Protein AF-A0A397DG41-F1 (afdb_monomer)

Foldseek 3Di:
DAWDDWDFQWTAHPVRDIDGHPCLVVLQQPRTPPDPVLVVVQVVCVVVDPDDDPDPD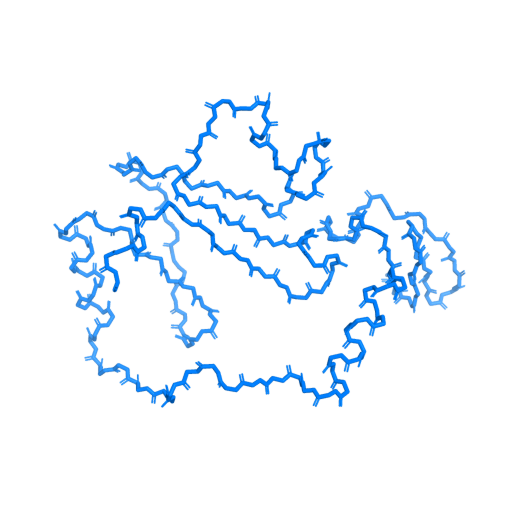DDDDDPCPVVVVVVVCVVVVHDDDDDPPDDDDDDDDDPDDPDPAAEDEQARQACCNCPDNGPCVPPPVDDGQKYKYARNVRSPDGDIDIDGPCVVVVVD

pLDDT: mean 75.67, std 19.94, range [25.12, 98.12]

Mean predicted aligned error: 11.11 Å

Sequence (156 aa):
MVLTKGSGSFVWNMEGQKLLDFTSGIAVTSLGHCHPRIVEAVQKQAAELVHGQGEGGYVAPPPGFLQGLSSLCYEHDILLIADEVRCTRVIRGYILSRMLCNILLQVQCGFGRTGSMFAIDGQYDVVPDILVMAKGIANGYPLSAIASRNELTDLQ

InterPro domains:
  IPR005814 Aminotransferase class-III [PF00202] (2-52)
  IPR005814 Aminotransferase class-III [PF00202] (53-87)
  IPR005814 Aminotransferase class-III [PF00202] (107-153)
  IPR015421 Pyridoxal phosphate-dependent transferase, major domain [G3DSA:3.40.640.10] (35-52)
  IPR015421 Pyridoxal phosphate-dependent transferase, major domain [G3DSA:3.40.640.10] (53-156)
  IPR015422 Pyridoxal phosphate-dependent transferase, small domain [G3DSA:3.90.1150.10] (2-34)
  IPR015424 Pyridoxal phosphate-dependent transferase [SSF53383] (2-154)
  IPR050103 Class-III Pyridoxal-phosphate-dependent Aminotransferase [PTHR11986] (1-51)

Structure (mmCIF, N/CA/C/O backbone):
data_AF-A0A397DG41-F1
#
_entry.id   AF-A0A397DG41-F1
#
loop_
_atom_site.group_PDB
_atom_site.id
_atom_site.type_symbol
_atom_site.label_atom_id
_atom_site.label_alt_id
_atom_site.label_comp_id
_atom_site.label_asym_id
_atom_site.label_entity_id
_atom_site.label_seq_id
_atom_site.pdbx_PDB_ins_code
_atom_site.Cartn_x
_atom_site.Cartn_y
_atom_site.Cartn_z
_atom_site.occupancy
_atom_site.B_iso_or_equiv
_atom_site.auth_seq_id
_atom_site.auth_comp_id
_atom_site.auth_asym_id
_atom_site.auth_atom_id
_atom_site.pdbx_PDB_model_num
ATOM 1 N N . MET A 1 1 ? -12.946 -12.936 13.955 1.00 83.25 1 MET A N 1
ATOM 2 C CA . MET A 1 1 ? -12.682 -11.582 14.484 1.00 83.25 1 MET A CA 1
ATOM 3 C C . MET A 1 1 ? -13.005 -10.585 13.386 1.00 83.25 1 MET A C 1
ATOM 5 O O . MET A 1 1 ? -12.402 -10.684 12.326 1.00 83.25 1 MET A O 1
ATOM 9 N N . VAL A 1 2 ? -13.975 -9.695 13.602 1.00 95.62 2 VAL A N 1
ATOM 10 C CA . VAL A 1 2 ? -14.378 -8.668 12.624 1.00 95.62 2 VAL A CA 1
ATOM 11 C C . VAL A 1 2 ? -13.986 -7.306 13.182 1.00 95.62 2 VAL A C 1
ATOM 13 O O . VAL A 1 2 ? -14.393 -6.982 14.293 1.00 95.62 2 VAL A O 1
ATOM 16 N N . LEU A 1 3 ? -13.180 -6.543 12.443 1.00 96.00 3 LEU A N 1
ATOM 17 C CA . LEU A 1 3 ? -12.717 -5.208 12.835 1.00 96.00 3 LEU A CA 1
ATOM 18 C C . LEU A 1 3 ? -13.633 -4.127 12.245 1.00 96.00 3 LEU A C 1
ATOM 20 O O . LEU A 1 3 ? -14.017 -4.219 11.083 1.00 96.00 3 LEU A O 1
ATOM 24 N N . THR A 1 4 ? -13.961 -3.104 13.033 1.00 97.38 4 THR A N 1
ATOM 25 C CA . THR A 1 4 ? -14.906 -2.027 12.671 1.00 97.38 4 THR A CA 1
ATOM 26 C C . THR A 1 4 ? -14.286 -0.640 12.657 1.00 97.38 4 THR A C 1
ATOM 28 O O . THR A 1 4 ? -14.820 0.273 12.030 1.00 97.38 4 THR A O 1
ATOM 31 N N . LYS A 1 5 ? -13.166 -0.454 13.357 1.00 97.25 5 LYS A N 1
ATOM 32 C CA . LYS A 1 5 ? -12.476 0.832 13.461 1.00 97.25 5 LYS A CA 1
ATOM 33 C C . LYS A 1 5 ? -10.977 0.612 13.598 1.00 97.25 5 LYS A C 1
ATOM 35 O O . LYS A 1 5 ? -10.549 -0.346 14.235 1.00 97.25 5 LYS A O 1
ATOM 40 N N . GLY A 1 6 ? -10.195 1.542 13.062 1.00 96.62 6 GLY A N 1
ATOM 41 C CA . GLY A 1 6 ? -8.755 1.646 13.280 1.00 96.62 6 GLY A CA 1
ATOM 42 C C . GLY A 1 6 ? -8.350 3.096 13.538 1.00 96.62 6 GLY A C 1
ATOM 43 O O . GLY A 1 6 ? -8.968 4.017 13.006 1.00 96.62 6 GLY A O 1
ATOM 44 N N . SER A 1 7 ? -7.354 3.307 14.397 1.00 96.94 7 SER A N 1
ATOM 45 C CA . SER A 1 7 ? -6.756 4.621 14.664 1.00 96.94 7 SER A CA 1
ATOM 46 C C . SER A 1 7 ? -5.370 4.453 15.282 1.00 96.94 7 SER A C 1
ATOM 48 O O . SER A 1 7 ? -5.236 3.847 16.350 1.00 96.94 7 SER A O 1
ATOM 50 N N . GLY A 1 8 ? -4.344 5.030 14.652 1.00 96.12 8 GLY A N 1
ATOM 51 C CA . GLY A 1 8 ? -2.958 4.860 15.100 1.00 96.12 8 GLY A CA 1
ATOM 52 C C . GLY A 1 8 ? -2.575 3.378 15.099 1.00 96.12 8 GLY A C 1
ATOM 53 O O . GLY A 1 8 ? -2.866 2.670 14.140 1.00 96.12 8 GLY A O 1
ATOM 54 N N . SER A 1 9 ? -1.985 2.880 16.183 1.00 97.19 9 SER A N 1
ATOM 55 C CA . SER A 1 9 ? -1.617 1.459 16.308 1.00 97.19 9 SER A CA 1
ATOM 56 C C . SER A 1 9 ? -2.754 0.557 16.804 1.00 97.19 9 SER A C 1
ATOM 58 O O . SER A 1 9 ? -2.505 -0.591 17.152 1.00 97.19 9 SER A O 1
ATOM 60 N N . PHE A 1 10 ? -3.991 1.051 16.899 1.00 98.00 10 PHE A N 1
ATOM 61 C CA . PHE A 1 10 ? -5.103 0.307 17.495 1.00 98.00 10 PHE A CA 1
ATOM 62 C C . PHE A 1 10 ? -6.220 0.019 16.500 1.00 98.00 10 PHE A C 1
ATOM 64 O O . PHE A 1 10 ? -6.507 0.826 15.613 1.00 98.00 10 PHE A O 1
ATOM 71 N N . VAL A 1 11 ? -6.902 -1.100 16.731 1.00 97.88 11 VAL A N 1
ATOM 72 C CA . VAL A 1 11 ? -8.132 -1.504 16.046 1.00 97.88 11 VAL A CA 1
ATOM 73 C C . VAL A 1 11 ? -9.213 -1.869 17.062 1.00 97.88 11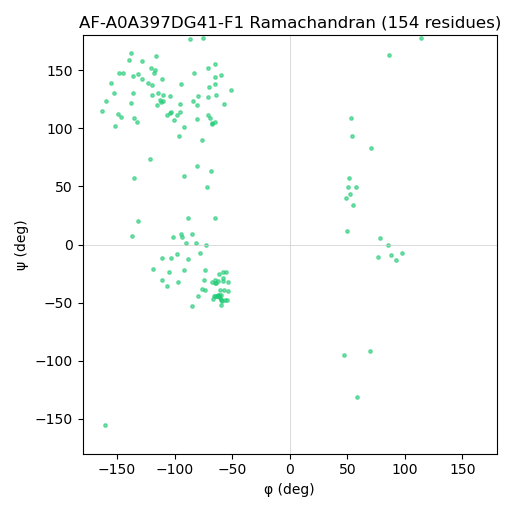 VAL A C 1
ATOM 75 O O . VAL A 1 11 ? -8.912 -2.183 18.213 1.00 97.88 11 VAL A O 1
ATOM 78 N N . TRP A 1 12 ? -10.475 -1.809 16.650 1.00 98.12 12 TRP A N 1
ATOM 79 C CA . TRP A 1 12 ? -11.623 -2.223 17.453 1.00 98.12 12 TRP A CA 1
ATOM 80 C C . TRP A 1 12 ? -12.408 -3.290 16.705 1.00 98.12 12 TRP A C 1
ATOM 82 O O . TRP A 1 12 ? -12.592 -3.170 15.492 1.00 98.12 12 TRP A O 1
ATOM 92 N N . ASN A 1 13 ? -12.864 -4.320 17.414 1.00 97.62 13 ASN A N 1
ATOM 93 C CA . ASN A 1 13 ? -13.760 -5.324 16.845 1.00 97.62 13 ASN A CA 1
ATOM 94 C C . ASN A 1 13 ? -15.243 -4.914 16.937 1.00 97.62 13 ASN A C 1
ATOM 96 O O . ASN A 1 13 ? -15.578 -3.853 17.470 1.00 97.62 13 ASN A O 1
ATOM 100 N N . MET A 1 14 ? -16.136 -5.739 16.385 1.00 97.69 14 MET A N 1
ATOM 101 C CA . MET A 1 14 ? -17.595 -5.537 16.441 1.00 97.69 14 MET A CA 1
ATOM 102 C C . MET A 1 14 ? -18.129 -5.464 17.877 1.00 97.69 14 MET A C 1
ATOM 104 O O . MET A 1 14 ? -19.111 -4.773 18.130 1.00 97.69 14 MET A O 1
ATOM 108 N N . GLU A 1 15 ? -17.463 -6.128 18.819 1.00 97.62 15 GLU A N 1
ATOM 109 C CA . GLU A 1 15 ? -17.796 -6.133 20.244 1.00 97.62 15 GLU A CA 1
ATOM 110 C C . GLU A 1 15 ? -17.259 -4.892 20.989 1.00 97.62 15 GLU A C 1
ATOM 112 O O . GLU A 1 15 ? -17.422 -4.770 22.203 1.00 97.62 15 GLU A O 1
ATOM 117 N N . GLY A 1 16 ? -16.603 -3.963 20.284 1.00 96.56 16 GLY A N 1
ATOM 118 C CA . GLY A 1 16 ? -16.046 -2.731 20.848 1.00 96.56 16 GLY A CA 1
ATOM 119 C C . GLY A 1 16 ? -14.719 -2.910 21.594 1.00 96.56 16 GLY A C 1
ATOM 120 O O . GLY A 1 16 ? -14.207 -1.949 22.173 1.00 96.56 16 GLY A O 1
ATOM 121 N N . GLN A 1 17 ? -14.123 -4.104 21.573 1.00 97.75 17 GLN A N 1
ATOM 122 C CA . GLN A 1 17 ? -12.842 -4.375 22.221 1.00 97.75 17 GLN A CA 1
ATOM 123 C C . GLN A 1 17 ? -11.708 -3.691 21.457 1.00 97.75 17 GLN A C 1
ATOM 125 O O . GLN A 1 17 ? -11.546 -3.893 20.254 1.00 97.75 17 GLN A O 1
ATOM 130 N N . LYS A 1 18 ? -10.903 -2.902 22.176 1.00 98.00 18 LYS A N 1
ATOM 131 C CA . LYS A 1 18 ? -9.711 -2.230 21.648 1.00 98.00 18 LYS A CA 1
ATOM 132 C C . LYS A 1 18 ? -8.517 -3.184 21.672 1.00 98.00 18 LYS A C 1
ATOM 134 O O . LYS A 1 18 ? -8.133 -3.664 22.735 1.00 98.00 18 LYS A O 1
ATOM 139 N N . LEU A 1 19 ? -7.899 -3.398 20.518 1.00 97.75 19 LEU A N 1
ATOM 140 C CA . LEU A 1 19 ? -6.760 -4.292 20.320 1.00 97.75 19 LEU A CA 1
ATOM 141 C C . LEU A 1 19 ? -5.563 -3.494 19.793 1.00 97.75 19 LEU A C 1
ATOM 143 O O . LEU A 1 19 ? -5.719 -2.627 18.932 1.00 97.75 19 LEU A O 1
ATOM 147 N N . LEU A 1 20 ? -4.370 -3.777 20.319 1.00 97.62 20 LEU A N 1
ATOM 148 C CA . LEU A 1 20 ? -3.116 -3.256 19.777 1.00 97.62 20 LEU A CA 1
ATOM 149 C C . LEU A 1 20 ? -2.718 -4.089 18.554 1.00 97.62 20 LEU A C 1
ATOM 151 O O . LEU A 1 20 ? -2.646 -5.314 18.631 1.00 97.62 20 LEU A O 1
ATOM 155 N N . ASP A 1 21 ? -2.458 -3.422 17.437 1.00 96.69 21 ASP A N 1
ATOM 156 C CA . ASP A 1 21 ? -2.072 -4.064 16.190 1.00 96.69 21 ASP A CA 1
ATOM 157 C C . ASP A 1 21 ? -0.545 -4.180 16.077 1.00 96.69 21 ASP A C 1
ATOM 159 O O . ASP A 1 21 ? 0.151 -3.236 15.701 1.00 96.69 21 ASP A O 1
ATOM 163 N N . PHE A 1 22 ? -0.028 -5.375 16.362 1.00 93.44 22 PHE A N 1
ATOM 164 C CA . PHE A 1 22 ? 1.391 -5.712 16.210 1.00 93.44 22 PHE A CA 1
ATOM 165 C C . PHE A 1 22 ? 1.811 -6.001 14.761 1.00 93.44 22 PHE A C 1
ATOM 167 O O . PHE A 1 22 ? 2.997 -6.172 14.485 1.00 93.44 22 PHE A O 1
ATOM 174 N N . THR A 1 23 ? 0.859 -6.063 13.831 1.00 89.69 23 THR A N 1
ATOM 175 C CA . THR A 1 23 ? 1.090 -6.431 12.426 1.00 89.69 23 THR A CA 1
ATOM 176 C C . THR A 1 23 ? 1.087 -5.235 11.477 1.00 89.69 23 THR A C 1
ATOM 178 O O . THR A 1 23 ? 1.500 -5.371 10.324 1.00 89.69 23 THR A O 1
ATOM 181 N N . SER A 1 24 ? 0.646 -4.057 11.942 1.00 89.12 24 SER A N 1
ATOM 182 C CA . SER A 1 24 ? 0.379 -2.894 11.078 1.00 89.12 24 SER A CA 1
ATOM 183 C C . SER A 1 24 ? -0.518 -3.290 9.886 1.00 89.12 24 SER A C 1
ATOM 185 O O . SER A 1 24 ? -0.181 -3.063 8.717 1.00 89.12 24 SER A O 1
ATOM 187 N N . GLY A 1 25 ? -1.622 -3.982 10.181 1.00 85.88 25 GLY A N 1
ATOM 188 C CA . GLY A 1 25 ? -2.482 -4.682 9.230 1.00 85.88 25 GLY A CA 1
ATOM 189 C C . GLY A 1 25 ? -1.788 -5.913 8.645 1.00 85.88 25 GLY A C 1
ATOM 190 O O . GLY A 1 25 ? -1.854 -7.007 9.185 1.00 85.88 25 GLY A O 1
ATOM 191 N N . ILE A 1 26 ? -1.113 -5.734 7.513 1.00 88.50 26 ILE A N 1
ATOM 192 C CA . ILE A 1 26 ? -0.228 -6.737 6.899 1.00 88.50 26 ILE A CA 1
ATOM 193 C C . ILE A 1 26 ? 1.051 -6.006 6.474 1.00 88.50 26 ILE A C 1
ATOM 195 O O . ILE A 1 26 ? 1.392 -5.940 5.293 1.00 88.50 26 ILE A O 1
ATOM 199 N N . ALA A 1 27 ? 1.709 -5.364 7.445 1.00 85.94 27 ALA A N 1
ATOM 200 C CA . ALA A 1 27 ? 2.839 -4.454 7.242 1.00 85.94 27 ALA A CA 1
ATOM 201 C C . ALA A 1 27 ? 2.542 -3.292 6.270 1.00 85.94 27 ALA A C 1
ATOM 203 O O . ALA A 1 27 ? 3.418 -2.855 5.526 1.00 85.94 27 ALA A O 1
ATOM 204 N N . VAL A 1 28 ? 1.300 -2.802 6.264 1.00 90.19 28 VAL A N 1
ATOM 205 C CA . VAL A 1 28 ? 0.844 -1.738 5.357 1.00 90.19 28 VAL A CA 1
ATOM 206 C C . VAL A 1 28 ? 0.648 -0.397 6.059 1.00 90.19 28 VAL A C 1
ATOM 208 O O . VAL A 1 28 ? 0.945 0.630 5.464 1.00 90.19 28 VAL A O 1
ATOM 211 N N . THR A 1 29 ? 0.192 -0.370 7.314 1.00 92.62 29 THR A N 1
ATOM 212 C CA . THR A 1 29 ? -0.161 0.873 8.022 1.00 92.62 29 THR A CA 1
ATOM 213 C C . THR A 1 29 ? 1.018 1.437 8.822 1.00 92.62 29 THR A C 1
ATOM 215 O O . THR A 1 29 ? 0.950 1.592 10.040 1.00 92.62 29 THR A O 1
ATOM 218 N N . SER A 1 30 ? 2.134 1.737 8.149 1.00 90.94 30 SER A N 1
ATOM 219 C CA . SER A 1 30 ? 3.358 2.268 8.781 1.00 90.94 30 SER A CA 1
ATOM 220 C C . SER A 1 30 ? 3.156 3.582 9.550 1.00 90.94 30 SER A C 1
ATOM 222 O O . SER A 1 30 ? 3.819 3.807 10.557 1.00 90.94 30 SER A O 1
ATOM 224 N N . LEU A 1 31 ? 2.222 4.427 9.116 1.00 94.69 31 LEU A N 1
ATOM 225 C CA . LEU A 1 31 ? 1.832 5.684 9.769 1.00 94.69 31 LEU A CA 1
ATOM 226 C C . LEU A 1 31 ? 0.618 5.513 10.701 1.00 94.69 31 LEU A C 1
ATOM 228 O O . LEU A 1 31 ? 0.056 6.493 11.188 1.00 94.69 31 LEU A O 1
ATOM 232 N N . GLY A 1 32 ? 0.200 4.270 10.946 1.00 95.50 32 GLY A N 1
ATOM 233 C CA . GLY A 1 32 ? -0.996 3.929 11.702 1.00 95.50 32 GLY A CA 1
ATOM 234 C C . GLY A 1 32 ? -2.267 3.891 10.853 1.00 95.50 32 GLY A C 1
ATOM 235 O O . GLY A 1 32 ? -2.339 4.394 9.726 1.00 95.50 32 GLY A O 1
ATOM 236 N N . HIS A 1 33 ? -3.289 3.254 11.418 1.00 97.31 33 HIS A N 1
ATOM 237 C CA . HIS A 1 33 ? -4.624 3.152 10.839 1.00 97.31 33 HIS A CA 1
ATOM 238 C C . HIS A 1 33 ? -5.287 4.526 10.743 1.00 97.31 33 HIS A C 1
ATOM 240 O O . HIS A 1 33 ? -5.219 5.316 11.687 1.00 97.31 33 HIS A O 1
ATOM 246 N N . CYS A 1 34 ? -5.962 4.773 9.616 1.00 96.00 34 CYS A N 1
ATOM 247 C CA . CYS A 1 34 ? -6.768 5.972 9.364 1.00 96.00 34 CYS A CA 1
ATOM 248 C C . CYS A 1 34 ? -6.017 7.296 9.606 1.00 96.00 34 CYS A C 1
ATOM 250 O O . CYS A 1 34 ? -6.560 8.220 10.210 1.00 96.00 34 CYS A O 1
ATOM 252 N N . HIS A 1 35 ? -4.764 7.395 9.147 1.00 96.81 35 HIS A N 1
ATOM 253 C CA . HIS A 1 35 ? -3.963 8.610 9.313 1.00 96.81 35 HIS A CA 1
ATOM 254 C C . HIS A 1 35 ? -4.679 9.841 8.701 1.00 96.81 35 HIS A C 1
ATOM 256 O O . HIS A 1 35 ? -4.899 9.850 7.484 1.00 96.81 35 HIS A O 1
ATOM 262 N N . PRO A 1 36 ? -4.976 10.907 9.479 1.00 96.19 36 PRO A N 1
ATOM 263 C CA . PRO A 1 36 ? -5.883 11.985 9.062 1.00 96.19 36 PRO A CA 1
ATOM 264 C C . PRO A 1 36 ? -5.519 12.640 7.729 1.00 96.19 36 PRO A C 1
ATOM 266 O O . PRO A 1 36 ? -6.357 12.721 6.840 1.00 96.19 36 PRO A O 1
ATOM 269 N N . ARG A 1 37 ? -4.241 13.003 7.540 1.00 96.94 37 ARG A N 1
ATOM 270 C CA . ARG A 1 37 ? -3.779 13.644 6.293 1.00 96.94 37 ARG A CA 1
ATOM 271 C C . ARG A 1 37 ? -3.941 12.768 5.049 1.00 96.94 37 ARG A C 1
ATOM 273 O O . ARG A 1 37 ? -4.129 13.290 3.961 1.00 96.94 37 ARG A O 1
ATOM 280 N N . ILE A 1 38 ? -3.833 11.445 5.196 1.00 95.12 38 ILE A N 1
ATOM 281 C CA . ILE A 1 38 ? -3.938 10.522 4.057 1.00 95.12 38 ILE A CA 1
ATOM 282 C C . ILE A 1 38 ? -5.409 10.320 3.717 1.00 95.12 38 ILE A C 1
ATOM 284 O O . ILE A 1 38 ? -5.779 10.392 2.553 1.00 95.12 38 ILE A O 1
ATOM 288 N N .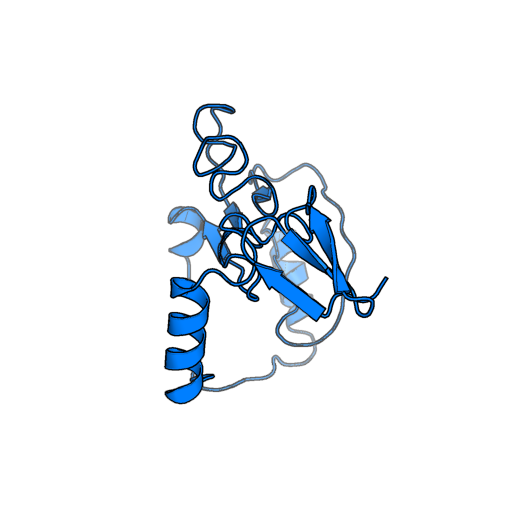 VAL A 1 39 ? -6.246 10.117 4.740 1.00 96.88 39 VAL A N 1
ATOM 289 C CA . VAL A 1 39 ? -7.700 10.006 4.573 1.00 96.88 39 VAL A CA 1
ATOM 290 C C . VAL A 1 39 ? -8.250 11.253 3.881 1.00 96.88 39 VAL A C 1
ATOM 292 O O . VAL A 1 39 ? -8.957 11.121 2.889 1.00 96.88 39 VAL A O 1
ATOM 295 N N . GLU A 1 40 ? -7.868 12.444 4.343 1.00 97.56 40 GLU A N 1
ATOM 296 C CA . GLU A 1 40 ? -8.281 13.715 3.742 1.00 97.56 40 GLU A CA 1
ATOM 297 C C . GLU A 1 40 ? -7.835 13.833 2.275 1.00 97.56 40 GLU A C 1
ATOM 299 O O . GLU A 1 40 ? -8.649 14.155 1.411 1.00 97.56 40 GLU A O 1
ATOM 304 N N . ALA A 1 41 ? -6.572 13.514 1.969 1.00 95.94 41 ALA A N 1
ATOM 305 C CA . ALA A 1 41 ? -6.055 13.563 0.601 1.00 95.94 41 ALA A CA 1
ATOM 306 C C . ALA A 1 41 ? -6.792 12.594 -0.340 1.00 95.94 41 ALA A C 1
ATOM 308 O O . ALA A 1 41 ? -7.173 12.977 -1.446 1.00 95.94 41 ALA A O 1
ATOM 309 N N . VAL A 1 42 ? -7.040 11.360 0.112 1.00 95.69 42 VAL A N 1
ATOM 310 C CA . VAL A 1 42 ? -7.782 10.351 -0.659 1.00 95.69 42 VAL A CA 1
ATOM 311 C C . VAL A 1 42 ? -9.231 10.786 -0.869 1.00 95.69 42 VAL A C 1
ATOM 313 O O . VAL A 1 42 ? -9.732 10.693 -1.986 1.00 95.69 42 VAL A O 1
ATOM 316 N N . GLN A 1 43 ? -9.900 11.294 0.170 1.00 97.19 43 GLN A N 1
ATOM 317 C CA . GLN A 1 43 ? -11.277 11.785 0.073 1.00 97.19 43 GLN A CA 1
ATOM 318 C C . GLN A 1 43 ? -11.395 12.957 -0.900 1.00 97.19 43 GLN A C 1
ATOM 320 O O . GLN A 1 43 ? -12.294 12.958 -1.739 1.00 97.19 43 GLN A O 1
ATOM 325 N N . LYS A 1 44 ? -10.472 13.922 -0.819 1.00 97.62 44 LYS A N 1
ATOM 326 C CA . LYS A 1 44 ? -10.432 15.065 -1.731 1.00 97.62 44 LYS A CA 1
ATOM 327 C C . LYS A 1 44 ? -10.256 14.607 -3.180 1.00 97.62 44 LYS A C 1
ATOM 329 O O . LYS A 1 44 ? -11.069 14.965 -4.026 1.00 97.62 44 LYS A O 1
ATOM 334 N N . GLN A 1 45 ? -9.252 13.770 -3.455 1.00 95.62 45 GLN A N 1
ATOM 335 C CA . GLN A 1 45 ? -9.004 13.274 -4.811 1.00 95.62 45 GLN A CA 1
ATOM 336 C C . GLN A 1 45 ? -10.188 12.457 -5.340 1.00 95.62 45 GLN A C 1
ATOM 338 O O . GLN A 1 45 ? -10.600 12.648 -6.478 1.00 95.62 45 GLN A O 1
ATOM 343 N N . ALA A 1 46 ? -10.764 11.576 -4.520 1.00 95.62 46 ALA A N 1
ATOM 344 C CA . ALA A 1 46 ? -11.903 10.757 -4.922 1.00 95.62 46 ALA A CA 1
ATOM 345 C C . ALA A 1 46 ? -13.163 11.590 -5.219 1.00 95.62 46 ALA A C 1
ATOM 347 O O . ALA A 1 46 ? -13.961 11.193 -6.064 1.00 95.62 46 ALA A O 1
ATOM 348 N N . ALA A 1 47 ? -13.340 12.732 -4.546 1.00 97.19 47 ALA A N 1
ATOM 349 C CA . ALA A 1 47 ? -14.437 13.659 -4.815 1.00 97.19 47 ALA A CA 1
ATOM 350 C C . ALA A 1 47 ? -14.232 14.473 -6.105 1.00 97.19 47 ALA A C 1
ATOM 352 O O . 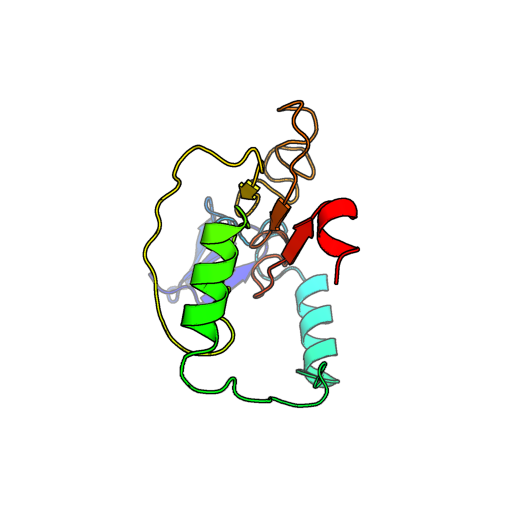ALA A 1 47 ? -15.212 14.833 -6.753 1.00 97.19 47 ALA A O 1
ATOM 353 N N . GLU A 1 48 ? -12.982 14.761 -6.478 1.00 95.94 48 GLU A N 1
ATOM 354 C CA . GLU A 1 48 ? -12.646 15.522 -7.688 1.00 95.94 48 GLU A CA 1
ATOM 355 C C . GLU A 1 48 ? -12.579 14.627 -8.937 1.00 95.94 48 GLU A C 1
ATOM 357 O O . GLU A 1 48 ? -13.234 14.907 -9.941 1.00 95.94 48 GLU A O 1
ATOM 362 N N . LEU A 1 49 ? -11.798 13.542 -8.887 1.00 91.31 49 LEU A N 1
ATOM 363 C CA . LEU A 1 49 ? -11.642 12.575 -9.972 1.00 91.31 49 LEU A CA 1
ATOM 364 C C . LEU A 1 49 ? -11.036 11.267 -9.445 1.00 91.31 49 LEU A C 1
ATOM 366 O O . LEU A 1 49 ? -9.866 11.219 -9.064 1.00 91.31 49 LEU A O 1
ATOM 370 N N . VAL A 1 50 ? -11.805 10.177 -9.496 1.00 87.19 50 VAL A N 1
ATOM 371 C CA . VAL A 1 50 ? -11.329 8.852 -9.058 1.00 87.19 50 VAL A CA 1
ATOM 372 C C . VAL A 1 50 ? -10.338 8.241 -10.053 1.00 87.19 50 VAL A C 1
ATOM 374 O O . VAL A 1 50 ? -9.366 7.607 -9.646 1.00 87.19 50 VAL A O 1
ATOM 377 N N . HIS A 1 51 ? -10.579 8.400 -11.356 1.00 84.38 51 HIS A N 1
ATOM 378 C CA . HIS A 1 51 ? -9.758 7.788 -12.396 1.00 84.38 51 HIS A CA 1
ATOM 379 C C . HIS A 1 51 ? -9.801 8.612 -13.684 1.00 84.38 51 HIS A C 1
ATOM 381 O O . HIS A 1 51 ? -10.880 8.957 -14.165 1.00 84.38 51 HIS A O 1
ATOM 387 N N . GLY A 1 52 ? -8.629 8.905 -14.244 1.00 78.50 52 GLY A N 1
ATOM 388 C CA . GLY A 1 52 ? -8.474 9.493 -15.571 1.00 78.50 52 GLY A CA 1
ATOM 389 C C . GLY A 1 52 ? -7.863 8.474 -16.526 1.00 78.50 52 GLY A C 1
ATOM 390 O O . GLY A 1 52 ? -6.993 7.699 -16.133 1.00 78.50 52 GLY A O 1
ATOM 391 N N . GLN A 1 53 ? -8.307 8.469 -17.782 1.00 74.25 53 GLN A N 1
ATOM 392 C CA . GLN A 1 53 ? -7.701 7.631 -18.813 1.00 74.25 53 GLN A CA 1
ATOM 393 C C . GLN A 1 53 ? -6.307 8.177 -19.164 1.00 74.25 53 GLN A C 1
ATOM 395 O O . GLN A 1 53 ? -6.192 9.264 -19.723 1.00 74.25 53 GLN A O 1
ATOM 400 N N . GLY A 1 54 ? -5.256 7.428 -18.815 1.00 63.84 54 GLY A N 1
ATOM 401 C CA . GLY A 1 54 ? -3.858 7.819 -19.043 1.00 63.84 54 GLY A CA 1
ATOM 402 C C . GLY A 1 54 ? -3.272 7.405 -20.399 1.00 63.84 54 GLY A C 1
ATOM 403 O O . GLY A 1 54 ? -2.219 7.904 -20.772 1.00 63.84 54 GLY A O 1
ATOM 404 N N . GLU A 1 55 ? -3.939 6.523 -21.151 1.00 62.69 55 GLU A N 1
ATOM 405 C CA . GLU A 1 55 ? -3.442 5.998 -22.433 1.00 62.69 55 GLU A CA 1
ATOM 406 C C . GLU A 1 55 ? -4.514 6.075 -23.529 1.00 62.69 55 GLU A C 1
ATOM 408 O O . GLU A 1 55 ? -5.709 5.928 -23.256 1.00 62.69 55 GLU A O 1
ATOM 413 N N . GLY A 1 56 ? -4.088 6.296 -24.780 1.00 60.12 56 GLY A N 1
ATOM 414 C CA . GLY A 1 56 ? -4.918 6.603 -25.960 1.00 60.12 56 GLY A CA 1
ATOM 415 C C . GLY A 1 56 ? -5.890 5.515 -26.451 1.00 60.12 56 GLY A C 1
ATOM 416 O O . GLY A 1 56 ? -6.286 5.537 -27.612 1.00 60.12 56 GLY A O 1
ATOM 417 N N . GLY A 1 57 ? -6.285 4.573 -25.593 1.00 58.12 57 GLY A N 1
ATOM 418 C CA . GLY A 1 57 ? -7.175 3.453 -25.903 1.00 58.12 57 GLY A CA 1
ATOM 419 C C . GLY A 1 57 ? -6.474 2.097 -25.809 1.00 58.12 57 GLY A C 1
ATOM 420 O O . GLY A 1 57 ? -5.285 2.014 -25.517 1.00 58.12 57 GLY A O 1
ATOM 421 N N . TYR A 1 58 ? -7.229 1.017 -26.028 1.00 58.81 58 TYR A N 1
ATOM 422 C CA . TYR A 1 58 ? -6.721 -0.356 -25.994 1.00 58.81 58 TYR A CA 1
ATOM 423 C C . TYR A 1 58 ? -6.716 -0.958 -27.401 1.00 58.81 58 TYR A C 1
ATOM 425 O O . TYR A 1 58 ? -7.763 -1.035 -28.043 1.00 58.81 58 TYR A O 1
ATOM 433 N N . VAL A 1 59 ? -5.552 -1.424 -27.858 1.00 64.94 59 VAL A N 1
ATOM 434 C CA . VAL A 1 59 ? -5.428 -2.270 -29.052 1.00 64.94 59 VAL A CA 1
ATOM 435 C C . VAL A 1 59 ? -5.126 -3.682 -28.571 1.00 64.94 59 VAL A C 1
ATOM 437 O O . VAL A 1 59 ? -4.060 -3.939 -28.014 1.00 64.94 59 VAL A O 1
ATOM 440 N N . ALA A 1 60 ? -6.082 -4.593 -28.753 1.00 70.56 60 ALA A N 1
ATOM 441 C CA . ALA A 1 60 ? -5.871 -5.995 -28.422 1.00 70.56 60 ALA A CA 1
ATOM 442 C C . ALA A 1 60 ? -4.760 -6.566 -29.322 1.00 70.56 60 ALA A C 1
ATOM 444 O O . ALA A 1 60 ? -4.844 -6.409 -30.546 1.00 70.56 60 ALA A O 1
ATOM 445 N N . PRO A 1 61 ? -3.734 -7.226 -28.760 1.00 73.44 61 PRO A N 1
ATOM 446 C CA . PRO A 1 61 ? -2.713 -7.861 -29.573 1.00 73.44 61 PRO A CA 1
ATOM 447 C C . PRO A 1 61 ? -3.335 -9.009 -30.387 1.00 73.44 61 PRO A C 1
ATOM 449 O O . PRO A 1 61 ? -4.239 -9.697 -29.898 1.00 73.44 61 PRO A O 1
ATOM 452 N N . PRO A 1 62 ? -2.877 -9.241 -31.628 1.00 81.31 62 PRO A N 1
ATOM 453 C CA . PRO A 1 62 ? -3.388 -10.333 -32.444 1.00 81.31 62 PRO A CA 1
ATOM 454 C C . PRO A 1 62 ? -3.052 -11.701 -31.812 1.00 81.31 62 PRO A C 1
ATOM 456 O O . PRO A 1 62 ? -2.066 -11.819 -31.074 1.00 81.31 62 PRO A O 1
ATOM 459 N N . PRO A 1 63 ? -3.831 -12.760 -32.107 1.00 86.12 63 PRO A N 1
ATOM 460 C CA . PRO A 1 63 ? -3.516 -14.115 -31.656 1.00 86.12 63 PRO A CA 1
ATOM 461 C C . PRO A 1 63 ? -2.072 -14.508 -32.007 1.00 86.12 63 PRO A C 1
ATOM 463 O O . PRO A 1 63 ? -1.633 -14.303 -33.135 1.00 86.12 63 PRO A O 1
ATOM 466 N N . GLY A 1 64 ? -1.330 -15.074 -31.050 1.00 78.31 64 GLY A N 1
ATOM 467 C CA . GLY A 1 64 ? 0.065 -15.494 -31.248 1.00 78.31 64 GLY A CA 1
ATOM 468 C C . GLY A 1 64 ? 1.125 -14.447 -30.880 1.00 78.31 64 GLY A C 1
ATOM 469 O O . GLY A 1 64 ? 2.295 -14.802 -30.745 1.00 78.31 64 GLY A O 1
ATOM 470 N N . PHE A 1 65 ? 0.744 -13.180 -30.676 1.00 78.12 65 PHE A N 1
ATOM 471 C CA . PHE A 1 65 ? 1.688 -12.095 -30.378 1.00 78.12 65 PHE A CA 1
ATOM 472 C C . PHE A 1 65 ? 2.513 -12.347 -29.108 1.00 78.12 65 PHE A C 1
ATOM 474 O O . PHE A 1 65 ? 3.734 -12.241 -29.137 1.00 78.12 65 PHE A O 1
ATOM 481 N N . LEU A 1 66 ? 1.865 -12.729 -28.001 1.00 73.94 66 LEU A N 1
ATOM 482 C CA . LEU A 1 66 ? 2.552 -12.967 -26.724 1.00 73.94 66 LEU A CA 1
ATOM 483 C C . LEU A 1 66 ? 3.471 -14.194 -26.773 1.00 73.94 66 LEU A C 1
ATOM 485 O O . LEU A 1 66 ? 4.514 -14.209 -26.127 1.00 73.94 66 LEU A O 1
ATOM 489 N N . GLN A 1 67 ? 3.108 -15.209 -27.559 1.00 79.50 67 GLN A N 1
ATOM 490 C CA . GLN A 1 67 ? 3.941 -16.388 -27.788 1.00 79.50 67 GLN A CA 1
ATOM 491 C C . GLN A 1 67 ? 5.203 -16.011 -28.567 1.00 79.50 67 GLN A C 1
ATOM 493 O O . GLN A 1 67 ? 6.298 -16.374 -28.148 1.00 79.50 67 GLN A O 1
ATOM 498 N N . GLY A 1 68 ? 5.057 -15.228 -29.642 1.00 74.56 68 GLY A N 1
ATOM 499 C CA . GLY A 1 68 ? 6.193 -14.707 -30.403 1.00 74.56 68 GLY A CA 1
ATOM 500 C C . GLY A 1 68 ? 7.094 -13.804 -29.560 1.00 74.56 68 GLY A C 1
ATOM 501 O O . GLY A 1 68 ? 8.309 -13.971 -29.574 1.00 74.56 68 GLY A O 1
ATOM 502 N N . LEU A 1 69 ? 6.502 -12.910 -28.763 1.00 74.50 69 LEU A N 1
ATOM 503 C CA . LEU A 1 69 ? 7.239 -12.041 -27.845 1.00 74.50 69 LEU A CA 1
ATOM 504 C C . LEU A 1 69 ? 8.019 -12.852 -26.803 1.00 74.50 69 LEU A C 1
ATOM 506 O O . LEU A 1 69 ? 9.189 -12.577 -26.568 1.00 74.50 69 LEU A O 1
ATOM 510 N N . SER A 1 70 ? 7.405 -13.885 -26.218 1.00 77.81 70 SER A N 1
ATOM 511 C CA . SER A 1 70 ? 8.087 -14.769 -25.271 1.00 77.81 70 SER A CA 1
ATOM 512 C C . SER A 1 70 ? 9.249 -15.519 -25.918 1.00 77.81 70 SER A C 1
ATOM 514 O O . SER A 1 70 ? 10.314 -15.584 -25.309 1.00 77.81 70 SER A O 1
ATOM 516 N N . SER A 1 71 ? 9.071 -16.065 -27.125 1.00 74.31 71 SER A N 1
ATOM 517 C CA . SER A 1 71 ? 10.152 -16.719 -27.873 1.00 74.31 71 SER A CA 1
ATOM 518 C C . SER A 1 71 ? 11.305 -15.758 -28.147 1.00 74.31 71 SER A C 1
ATOM 520 O O . SER A 1 71 ? 12.452 -16.109 -27.896 1.00 74.31 71 SER A O 1
ATOM 522 N N . LEU A 1 72 ? 10.999 -14.525 -28.553 1.00 71.81 72 LEU A N 1
ATOM 523 C CA . LEU A 1 72 ? 12.002 -13.492 -28.794 1.00 71.81 72 LEU A CA 1
ATOM 524 C C . LEU A 1 72 ? 12.763 -13.133 -27.509 1.00 71.81 72 LEU A C 1
ATOM 526 O O . LEU A 1 72 ? 13.988 -13.058 -27.514 1.00 71.81 72 LEU A O 1
ATOM 530 N N . CYS A 1 73 ? 12.059 -12.973 -26.387 1.00 70.62 73 CYS A N 1
ATOM 531 C CA . CYS A 1 73 ? 12.704 -12.729 -25.100 1.00 70.62 73 CYS A CA 1
ATOM 532 C C . CYS A 1 73 ? 13.643 -13.877 -24.700 1.00 70.62 73 CYS A C 1
ATOM 534 O O . CYS A 1 73 ? 14.737 -13.619 -24.209 1.00 70.62 73 CYS A O 1
ATOM 536 N N . TYR A 1 74 ? 13.260 -15.133 -24.954 1.00 72.00 74 TYR A N 1
ATOM 537 C CA . TYR A 1 74 ? 14.137 -16.283 -24.716 1.00 72.00 74 TYR A CA 1
ATOM 538 C C . TYR A 1 74 ? 15.363 -16.298 -25.632 1.00 72.00 74 TYR A C 1
ATOM 540 O O . TYR A 1 74 ? 16.467 -16.562 -25.162 1.00 72.00 74 TYR A O 1
ATOM 548 N N . GLU A 1 75 ? 15.179 -16.032 -26.924 1.00 76.44 75 GLU A N 1
ATOM 549 C CA . GLU A 1 75 ? 16.262 -16.036 -27.915 1.00 76.44 75 GLU A CA 1
ATOM 550 C C . GLU A 1 75 ? 17.304 -1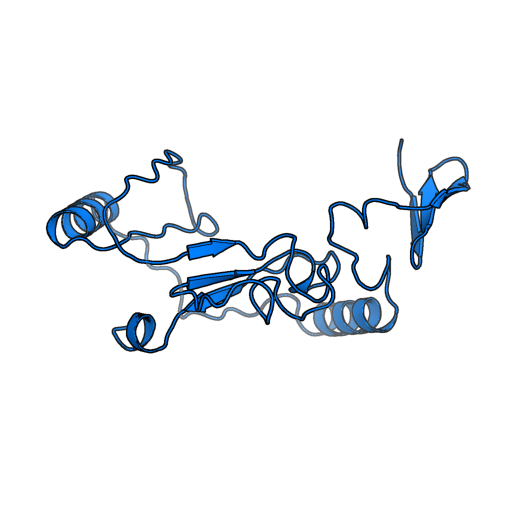4.944 -27.648 1.00 76.44 75 GLU A C 1
ATOM 552 O O . GLU A 1 75 ? 18.491 -15.149 -27.898 1.00 76.44 75 GLU A O 1
ATOM 557 N N . HIS A 1 76 ? 16.866 -13.803 -27.115 1.00 74.81 76 HIS A N 1
ATOM 558 C CA . HIS A 1 76 ? 17.711 -12.632 -26.898 1.00 74.81 76 HIS A CA 1
ATOM 559 C C . HIS A 1 76 ? 18.182 -12.447 -25.455 1.00 74.81 76 HIS A C 1
ATOM 561 O O . HIS A 1 76 ? 18.802 -11.425 -25.171 1.00 74.81 76 HIS A O 1
ATOM 567 N N . ASP A 1 77 ? 17.913 -13.411 -24.567 1.00 70.62 77 ASP A N 1
ATOM 568 C CA . ASP A 1 77 ? 18.206 -13.297 -23.133 1.00 70.62 77 ASP A CA 1
ATOM 569 C C . ASP A 1 77 ? 17.625 -11.981 -22.580 1.00 70.62 77 ASP A C 1
ATOM 571 O O . ASP A 1 77 ? 18.336 -11.104 -22.112 1.00 70.62 77 ASP A O 1
ATOM 575 N N . ILE A 1 78 ? 16.314 -11.778 -22.739 1.00 71.38 78 ILE A N 1
ATOM 576 C CA . ILE A 1 78 ? 15.581 -10.613 -22.226 1.00 71.38 78 ILE A CA 1
ATOM 577 C C . ILE A 1 78 ? 14.605 -11.098 -21.157 1.00 71.38 78 ILE A C 1
ATOM 579 O O . ILE A 1 78 ? 13.809 -12.014 -21.378 1.00 71.38 78 ILE A O 1
ATOM 583 N N . LEU A 1 79 ? 14.614 -10.442 -19.997 1.00 63.72 79 LEU A N 1
ATOM 584 C CA . LEU A 1 79 ? 13.646 -10.703 -18.938 1.00 63.72 79 LEU A CA 1
ATOM 585 C C . LEU A 1 79 ? 12.249 -10.220 -19.358 1.00 63.72 79 LEU A C 1
ATOM 587 O O . LEU A 1 79 ? 11.972 -9.022 -19.379 1.00 63.72 79 LEU A O 1
ATOM 591 N N . LEU A 1 80 ? 11.343 -11.160 -19.630 1.00 59.41 80 LEU A N 1
ATOM 592 C CA . LEU A 1 80 ? 9.930 -10.854 -19.831 1.00 59.41 80 LEU A CA 1
ATOM 593 C C . LEU A 1 80 ? 9.227 -10.698 -18.475 1.00 59.41 80 LEU A C 1
ATOM 595 O O . LEU A 1 80 ? 8.984 -11.680 -17.772 1.00 59.41 80 LEU A O 1
ATOM 599 N N . ILE A 1 81 ? 8.874 -9.462 -18.121 1.00 63.09 81 ILE A N 1
ATOM 600 C CA . ILE A 1 81 ? 8.041 -9.154 -16.952 1.00 63.09 81 ILE A CA 1
ATOM 601 C C . ILE A 1 81 ? 6.603 -8.956 -17.434 1.00 63.09 81 ILE A C 1
ATOM 603 O O . ILE A 1 81 ? 6.302 -7.987 -18.124 1.00 63.09 81 ILE A O 1
ATOM 607 N N . ALA A 1 82 ? 5.713 -9.876 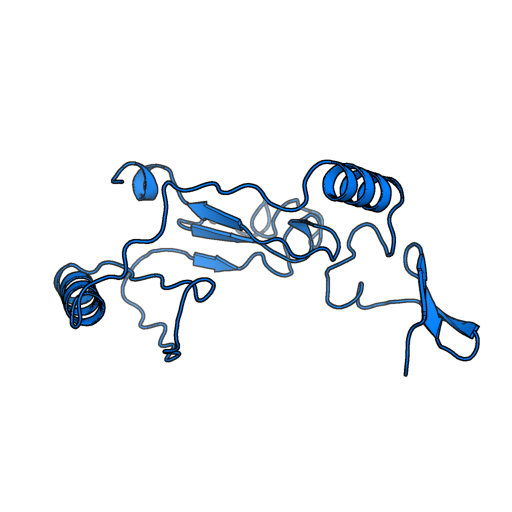-17.067 1.00 53.59 82 ALA A N 1
ATOM 608 C CA . ALA A 1 82 ? 4.281 -9.748 -17.312 1.00 53.59 82 ALA A CA 1
ATOM 609 C C . ALA A 1 82 ? 3.571 -9.374 -16.002 1.00 53.59 82 ALA A C 1
ATOM 611 O O . ALA A 1 82 ? 3.555 -10.166 -15.060 1.00 53.59 82 ALA A O 1
ATOM 612 N N . ASP A 1 83 ? 3.006 -8.165 -15.942 1.00 46.47 83 ASP A N 1
ATOM 613 C CA . ASP A 1 83 ? 2.186 -7.698 -14.819 1.00 46.47 83 ASP A CA 1
ATOM 614 C C . ASP A 1 83 ? 0.695 -7.922 -15.129 1.00 46.47 83 ASP A C 1
ATOM 616 O O . ASP A 1 83 ? 0.130 -7.332 -16.057 1.00 46.47 83 ASP A O 1
ATOM 620 N N . GLU A 1 84 ? 0.040 -8.804 -14.371 1.00 43.88 84 GLU A N 1
ATOM 621 C CA . GLU A 1 84 ? -1.382 -9.125 -14.540 1.00 43.88 84 GLU A CA 1
ATOM 622 C C . GLU A 1 84 ? -2.285 -8.069 -13.881 1.00 43.88 84 GLU A C 1
ATOM 624 O O . GLU A 1 84 ? -3.020 -8.343 -12.933 1.00 43.88 84 GLU A O 1
ATOM 629 N N . VAL A 1 85 ? -2.287 -6.858 -14.438 1.00 44.75 85 VAL A N 1
ATOM 630 C CA . VAL A 1 85 ? -3.352 -5.860 -14.204 1.00 44.75 85 VAL A CA 1
ATOM 631 C C . VAL A 1 85 ? -4.189 -5.628 -15.477 1.00 44.75 85 VAL A C 1
ATOM 633 O O . VAL A 1 85 ? -5.302 -5.106 -15.411 1.00 44.75 85 VAL A O 1
ATOM 636 N N . ARG A 1 86 ? -3.740 -6.122 -16.645 1.00 35.47 86 ARG A N 1
ATOM 637 C CA . ARG A 1 86 ? -4.515 -6.155 -17.901 1.00 35.47 86 ARG A CA 1
ATOM 638 C C . ARG A 1 86 ? -4.440 -7.544 -18.581 1.00 35.47 86 ARG A C 1
ATOM 640 O O . ARG A 1 86 ? -3.440 -7.893 -19.185 1.00 35.47 86 ARG A O 1
ATOM 647 N N . CYS A 1 87 ? -5.550 -8.287 -18.475 1.00 28.70 87 CYS A N 1
ATOM 648 C CA . CYS A 1 87 ? -5.967 -9.545 -19.135 1.00 28.70 87 CYS A CA 1
ATOM 649 C C . CYS A 1 87 ? -5.064 -10.809 -19.108 1.00 28.70 87 CYS A C 1
ATOM 651 O O . CYS A 1 87 ? -4.162 -10.993 -19.915 1.00 28.70 87 CYS A O 1
ATOM 653 N N . THR A 1 88 ? -5.554 -11.782 -18.319 1.00 25.12 88 THR A N 1
ATOM 654 C CA . THR A 1 88 ? -5.578 -13.251 -18.535 1.00 25.12 88 THR A CA 1
ATOM 655 C C . THR A 1 88 ? -4.279 -14.070 -18.464 1.00 25.12 88 THR A C 1
ATOM 657 O O . THR A 1 88 ? -3.774 -14.544 -19.474 1.00 25.12 88 THR A O 1
ATOM 660 N N . ARG A 1 89 ? -3.900 -14.412 -17.224 1.00 29.70 89 ARG A N 1
ATOM 661 C CA . ARG A 1 89 ? -3.544 -15.753 -16.712 1.00 29.70 89 ARG A CA 1
ATOM 662 C C . ARG A 1 89 ? -2.463 -16.547 -17.461 1.00 29.70 89 ARG A C 1
ATOM 664 O O . ARG A 1 89 ? -2.816 -17.418 -18.251 1.00 29.70 89 ARG A O 1
ATOM 671 N N . VAL A 1 90 ? -1.206 -16.424 -17.011 1.00 30.17 90 VAL A N 1
ATOM 672 C CA . VAL A 1 90 ? -0.267 -17.560 -16.802 1.00 30.17 90 VAL A CA 1
ATOM 673 C C . VAL A 1 90 ? 0.694 -17.250 -15.643 1.00 30.17 90 VAL A C 1
ATOM 675 O O . VAL A 1 90 ? 1.615 -16.453 -15.770 1.00 30.17 90 VAL A O 1
ATOM 678 N N . ILE A 1 91 ? 0.560 -17.997 -14.540 1.00 39.31 91 ILE A N 1
ATOM 679 C CA . ILE A 1 91 ? 1.626 -18.167 -13.545 1.00 39.31 91 ILE A CA 1
ATOM 680 C C . ILE A 1 91 ? 2.379 -19.455 -13.876 1.00 39.31 91 ILE A C 1
ATOM 682 O O . ILE A 1 91 ? 1.811 -20.548 -13.803 1.00 39.31 91 ILE A O 1
ATOM 686 N N . ARG A 1 92 ? 3.686 -19.343 -14.120 1.00 27.77 92 ARG A N 1
ATOM 687 C CA . ARG A 1 92 ? 4.649 -20.362 -13.686 1.00 27.77 92 ARG A CA 1
ATOM 688 C C . ARG A 1 92 ? 6.005 -19.708 -13.449 1.00 27.77 92 ARG A C 1
ATOM 690 O O . ARG A 1 92 ? 6.731 -19.394 -14.381 1.00 27.77 92 ARG A O 1
ATOM 697 N N . GLY A 1 93 ? 6.310 -19.480 -12.174 1.00 42.19 93 GLY A N 1
ATOM 698 C CA . GLY A 1 93 ? 7.613 -18.999 -11.746 1.00 42.19 93 GLY A CA 1
ATOM 699 C C . GLY A 1 93 ? 8.679 -20.075 -11.910 1.00 42.19 93 GLY A C 1
ATOM 700 O O . GLY A 1 93 ? 8.461 -21.212 -11.504 1.00 42.19 93 GLY A O 1
ATOM 701 N N . TYR A 1 94 ? 9.828 -19.676 -12.445 1.00 32.25 94 TYR A N 1
ATOM 702 C CA . TYR A 1 94 ? 11.126 -20.282 -12.172 1.00 32.25 94 TYR A CA 1
ATOM 703 C C . TYR A 1 94 ? 12.183 -19.176 -12.230 1.00 32.25 94 TYR A C 1
ATOM 705 O O . TYR A 1 94 ? 12.491 -18.644 -13.291 1.00 32.25 94 TYR A O 1
ATOM 713 N N . ILE A 1 95 ? 12.736 -18.837 -11.064 1.00 43.00 95 ILE A N 1
ATOM 714 C CA . ILE A 1 95 ? 14.022 -18.148 -10.956 1.00 43.00 95 ILE A CA 1
ATOM 715 C C . ILE A 1 95 ? 15.066 -19.160 -11.440 1.00 43.00 95 ILE A C 1
ATOM 717 O O . ILE A 1 95 ? 15.374 -20.113 -10.728 1.00 43.00 95 ILE A O 1
ATOM 721 N N . LEU A 1 96 ? 15.576 -18.989 -12.660 1.00 31.56 96 LEU A N 1
ATOM 722 C CA . LEU A 1 96 ? 16.678 -19.788 -13.205 1.00 31.56 96 LEU A CA 1
ATOM 723 C C . LEU A 1 96 ? 17.850 -18.873 -13.585 1.00 31.56 96 LEU A C 1
ATOM 725 O O . LEU A 1 96 ? 18.116 -18.563 -14.736 1.00 31.56 96 LEU A O 1
ATOM 729 N N . SER A 1 97 ? 18.517 -18.411 -12.529 1.00 32.66 97 SER A N 1
ATOM 730 C CA . SER A 1 97 ? 19.973 -18.419 -12.320 1.00 32.66 97 SER A CA 1
ATOM 731 C C . SER A 1 97 ? 20.963 -17.902 -13.380 1.00 32.66 97 SER A C 1
ATOM 733 O O . SER A 1 97 ? 22.149 -18.178 -13.185 1.00 32.66 97 SER A O 1
ATOM 735 N N . ARG A 1 98 ? 20.595 -17.209 -14.469 1.00 32.59 98 ARG A N 1
ATOM 736 C CA . ARG A 1 98 ? 21.610 -16.760 -15.458 1.00 32.59 98 ARG A CA 1
ATOM 737 C C . ARG A 1 98 ? 21.525 -15.340 -16.032 1.00 32.59 98 ARG A C 1
ATOM 739 O O . ARG A 1 98 ? 22.401 -15.007 -16.817 1.00 32.59 98 ARG A O 1
ATOM 746 N N . MET A 1 99 ? 20.641 -14.466 -15.550 1.00 36.19 99 MET A N 1
ATOM 747 C CA . MET A 1 99 ? 20.757 -13.023 -15.812 1.00 36.19 99 MET A CA 1
ATOM 748 C C . MET A 1 99 ? 21.071 -12.262 -14.524 1.00 36.19 99 MET A C 1
ATOM 750 O O . MET A 1 99 ? 20.339 -12.357 -13.541 1.00 36.19 99 MET A O 1
ATOM 754 N N . LEU A 1 100 ? 22.167 -11.502 -14.540 1.00 39.00 100 LEU A N 1
ATOM 755 C CA . LEU A 1 100 ? 22.638 -10.600 -13.481 1.00 39.00 100 LEU A CA 1
ATOM 756 C C . LEU A 1 100 ? 21.749 -9.339 -13.365 1.00 39.00 100 LEU A C 1
ATOM 758 O O . LEU A 1 100 ? 22.258 -8.228 -13.373 1.00 39.00 100 LEU A O 1
ATOM 762 N N . CYS A 1 101 ? 20.424 -9.488 -13.295 1.00 42.00 101 CYS A N 1
ATOM 763 C CA . CYS A 1 101 ? 19.527 -8.405 -12.884 1.00 42.00 101 CYS A CA 1
ATOM 764 C C . CYS A 1 101 ? 19.145 -8.635 -11.423 1.00 42.00 101 CYS A C 1
ATOM 766 O O . CYS A 1 101 ? 18.376 -9.545 -11.098 1.00 42.00 101 CYS A O 1
ATOM 768 N N . ASN A 1 102 ? 19.691 -7.815 -10.530 1.00 44.09 102 ASN A N 1
ATOM 769 C CA . ASN A 1 102 ? 19.367 -7.867 -9.111 1.00 44.09 102 ASN A CA 1
ATOM 770 C C . ASN A 1 102 ? 17.993 -7.220 -8.888 1.00 44.09 102 ASN A C 1
ATOM 772 O O . ASN A 1 102 ? 17.889 -6.011 -8.672 1.00 44.09 102 ASN A O 1
ATOM 776 N N . ILE A 1 103 ? 16.931 -8.030 -8.955 1.00 52.34 103 ILE A N 1
ATOM 777 C CA . ILE A 1 103 ? 15.565 -7.611 -8.616 1.00 52.34 103 ILE A CA 1
ATOM 778 C C . ILE A 1 103 ? 15.403 -7.652 -7.098 1.00 52.34 103 ILE A C 1
ATOM 780 O O . ILE A 1 103 ? 15.516 -8.713 -6.479 1.00 52.34 103 ILE A O 1
ATOM 784 N N . LEU A 1 104 ? 15.086 -6.507 -6.496 1.00 53.53 104 LEU A N 1
ATOM 785 C CA . LEU A 1 104 ? 14.831 -6.398 -5.059 1.00 53.53 104 LEU A CA 1
ATOM 786 C C . LEU A 1 104 ? 13.353 -6.116 -4.772 1.00 53.53 104 LEU A C 1
ATOM 788 O O . LEU A 1 104 ? 12.752 -5.174 -5.290 1.00 53.53 104 LEU A O 1
ATOM 792 N N . LEU A 1 105 ? 12.772 -6.936 -3.891 1.00 57.81 105 LEU A N 1
ATOM 793 C CA . LEU A 1 105 ? 11.381 -6.837 -3.451 1.00 57.81 105 LEU A CA 1
ATOM 794 C C . LEU A 1 105 ? 11.298 -6.055 -2.129 1.00 57.81 105 LEU A C 1
ATOM 796 O O . LEU A 1 105 ? 11.384 -6.637 -1.049 1.00 57.81 105 LEU A O 1
ATOM 800 N N . GLN A 1 106 ? 11.071 -4.739 -2.192 1.00 58.50 106 GLN A N 1
ATOM 801 C CA . GLN A 1 106 ? 10.889 -3.867 -1.013 1.00 58.50 106 GLN A CA 1
ATOM 802 C C . GLN A 1 106 ? 9.427 -3.791 -0.548 1.00 58.50 106 GLN A C 1
ATOM 804 O O . GLN A 1 106 ? 9.013 -2.852 0.130 1.00 58.50 106 GLN A O 1
ATOM 809 N N . VAL A 1 107 ? 8.624 -4.802 -0.889 1.00 68.81 107 VAL A N 1
ATOM 810 C CA . VAL A 1 107 ? 7.190 -4.843 -0.589 1.00 68.81 107 VAL A CA 1
ATOM 811 C C . VAL A 1 107 ? 6.925 -4.703 0.912 1.00 68.81 107 VAL A C 1
ATOM 813 O O . VAL A 1 107 ? 5.958 -4.056 1.277 1.00 68.81 107 VAL A O 1
ATOM 816 N N . GLN A 1 108 ? 7.736 -5.303 1.789 1.00 72.06 108 GLN A N 1
ATOM 817 C CA . GLN A 1 108 ? 7.506 -5.279 3.244 1.00 72.06 108 GLN A CA 1
ATOM 818 C C . GLN A 1 108 ? 8.534 -4.454 4.025 1.00 72.06 108 GLN A C 1
ATOM 820 O O . GLN A 1 108 ? 8.203 -3.910 5.076 1.00 72.06 108 GLN A O 1
ATOM 825 N N . CYS A 1 109 ? 9.771 -4.386 3.540 1.00 76.19 109 CYS A N 1
ATOM 826 C CA . CYS A 1 109 ? 10.898 -3.800 4.259 1.00 76.19 109 CYS A CA 1
ATOM 827 C C . CYS A 1 109 ? 11.219 -2.350 3.854 1.00 76.19 109 CYS A C 1
ATOM 829 O O . CYS A 1 109 ? 12.000 -1.700 4.545 1.00 76.19 109 CYS A O 1
ATOM 831 N N . GLY A 1 110 ? 10.579 -1.823 2.805 1.00 78.31 110 GLY A N 1
ATOM 832 C CA . GLY A 1 110 ? 10.697 -0.419 2.419 1.00 78.31 110 GLY A CA 1
ATOM 833 C C . GLY A 1 110 ? 9.907 0.537 3.319 1.00 78.31 110 GLY A C 1
ATOM 834 O O . GLY A 1 110 ? 9.176 0.133 4.228 1.00 78.31 110 GLY A O 1
ATOM 835 N N . PHE A 1 111 ? 10.028 1.827 3.019 1.00 88.56 111 PHE A N 1
ATOM 836 C CA . PHE A 1 111 ? 9.318 2.936 3.660 1.00 88.56 111 PHE A CA 1
ATOM 837 C C . PHE A 1 111 ? 9.539 3.015 5.175 1.00 88.56 111 PHE A C 1
ATOM 839 O O . PHE A 1 111 ? 8.587 3.114 5.954 1.00 88.56 111 PHE A O 1
ATOM 846 N N . GLY A 1 112 ? 10.804 2.962 5.605 1.00 85.88 112 GLY A N 1
ATOM 847 C CA . GLY A 1 112 ? 11.177 3.202 7.003 1.00 85.88 112 GLY A CA 1
ATOM 848 C C . GLY A 1 112 ? 11.089 1.979 7.917 1.00 85.88 112 GLY A C 1
ATOM 849 O O . GLY A 1 112 ? 11.389 2.089 9.106 1.00 85.88 112 GLY A O 1
ATOM 850 N N . ARG A 1 113 ? 10.682 0.806 7.411 1.00 84.00 113 ARG A N 1
ATOM 851 C CA . ARG A 1 113 ? 10.410 -0.370 8.256 1.00 84.00 113 ARG A CA 1
ATOM 852 C C . ARG A 1 113 ? 11.654 -0.917 8.961 1.00 84.00 113 ARG A C 1
ATOM 854 O O . ARG A 1 113 ? 11.539 -1.417 10.076 1.00 84.00 113 ARG A O 1
ATOM 861 N N . THR A 1 114 ? 12.816 -0.819 8.326 1.00 83.06 114 THR A N 1
ATOM 862 C CA . THR A 1 114 ? 14.115 -1.256 8.866 1.00 83.06 114 THR A CA 1
ATOM 863 C C . THR A 1 114 ? 14.887 -0.133 9.564 1.00 83.06 114 THR A C 1
ATOM 865 O O . THR A 1 114 ? 16.039 -0.331 9.938 1.00 83.06 114 THR A O 1
ATOM 868 N N . GLY A 1 115 ? 14.280 1.048 9.734 1.00 84.00 115 GLY A N 1
ATOM 869 C CA . GLY A 1 115 ? 14.947 2.257 10.236 1.00 84.00 115 GLY A CA 1
ATOM 870 C C . GLY A 1 115 ? 15.614 3.108 9.147 1.00 84.00 115 GLY A C 1
ATOM 871 O O . GLY A 1 115 ? 15.995 4.243 9.412 1.00 84.00 115 GLY A O 1
ATOM 872 N N . SER A 1 116 ? 15.693 2.594 7.921 1.00 81.56 116 SER A N 1
ATOM 873 C CA . SER A 1 116 ? 16.135 3.289 6.709 1.00 81.56 116 SER A CA 1
ATOM 874 C C . SER A 1 116 ? 14.983 3.385 5.697 1.00 81.56 116 SER A C 1
ATOM 876 O O . SER A 1 116 ? 13.987 2.669 5.830 1.00 81.56 116 SER A O 1
ATOM 878 N N . MET A 1 117 ? 15.073 4.283 4.703 1.00 82.06 117 MET A N 1
ATOM 879 C CA . MET A 1 117 ? 13.996 4.454 3.713 1.00 82.06 117 MET A CA 1
ATOM 880 C C . MET A 1 117 ? 13.751 3.149 2.948 1.00 82.06 117 MET A C 1
ATOM 882 O O . MET A 1 117 ? 12.611 2.690 2.885 1.00 82.06 117 MET A O 1
ATOM 886 N N . PHE A 1 118 ? 14.808 2.504 2.465 1.00 79.75 118 PHE A N 1
ATOM 887 C CA . PHE A 1 118 ? 14.778 1.135 1.962 1.00 79.75 118 PHE A CA 1
ATOM 888 C C . PHE A 1 118 ? 15.728 0.251 2.761 1.00 79.75 118 PHE A C 1
ATOM 890 O O . PHE A 1 118 ? 16.753 0.717 3.255 1.00 79.75 118 PHE A O 1
ATOM 897 N N . ALA A 1 119 ? 15.437 -1.048 2.861 1.00 72.38 119 ALA A N 1
ATOM 898 C CA . ALA A 1 119 ? 16.297 -1.964 3.615 1.00 72.38 119 ALA A CA 1
ATOM 899 C C . ALA A 1 119 ? 17.727 -2.055 3.065 1.00 72.38 119 ALA A C 1
ATOM 901 O O . ALA A 1 119 ? 18.647 -2.370 3.805 1.00 72.38 119 ALA A O 1
ATOM 902 N N . ILE A 1 120 ? 17.913 -1.771 1.777 1.00 69.44 120 ILE A N 1
ATOM 903 C CA . ILE A 1 120 ? 19.232 -1.732 1.137 1.00 69.44 120 ILE A CA 1
ATOM 904 C C . ILE A 1 120 ? 20.039 -0.491 1.526 1.00 69.44 120 ILE A C 1
ATOM 906 O O . ILE A 1 120 ? 21.262 -0.531 1.482 1.00 69.44 120 ILE A O 1
ATOM 910 N N . ASP A 1 121 ? 19.388 0.585 1.972 1.00 69.06 121 ASP A N 1
ATOM 911 C CA . ASP A 1 121 ? 20.082 1.813 2.343 1.00 69.06 121 ASP A CA 1
ATOM 912 C C . ASP A 1 121 ? 20.927 1.555 3.599 1.00 69.06 121 ASP A C 1
ATOM 914 O O . ASP A 1 121 ? 20.414 1.432 4.713 1.00 69.06 121 ASP A O 1
ATOM 918 N N . GLY A 1 122 ? 22.242 1.443 3.409 1.00 56.56 122 GLY A N 1
ATOM 919 C CA . GLY A 1 122 ? 23.234 1.332 4.479 1.00 56.56 122 GLY A CA 1
ATOM 920 C C . GLY A 1 122 ? 23.353 -0.036 5.163 1.00 56.56 122 GLY A C 1
ATOM 921 O O . GLY A 1 122 ? 24.313 -0.225 5.906 1.00 56.56 122 GLY A O 1
ATOM 922 N N . GLN A 1 123 ? 22.441 -0.991 4.931 1.00 57.41 123 GLN A N 1
ATOM 923 C CA . GLN A 1 123 ? 22.555 -2.351 5.500 1.00 57.41 123 GLN A CA 1
ATOM 924 C C . GLN A 1 123 ? 23.168 -3.363 4.530 1.00 57.41 123 GLN A C 1
ATOM 926 O O . GLN A 1 123 ? 23.859 -4.287 4.958 1.00 57.41 123 GLN A O 1
ATOM 931 N N . TYR A 1 124 ? 22.922 -3.192 3.232 1.00 57.62 124 TYR A N 1
ATOM 932 C CA . TYR A 1 124 ? 23.395 -4.087 2.185 1.00 57.62 124 TYR A CA 1
ATOM 933 C C . TYR A 1 124 ? 23.930 -3.200 1.064 1.00 57.62 124 TYR A C 1
ATOM 935 O O . TYR A 1 124 ? 23.145 -2.514 0.424 1.00 57.62 124 TYR A O 1
ATOM 943 N N . ASP A 1 125 ? 25.250 -3.164 0.867 1.00 62.16 125 ASP A N 1
ATOM 944 C CA . ASP A 1 125 ? 25.944 -2.346 -0.146 1.00 62.16 125 ASP A CA 1
ATOM 945 C C . ASP A 1 125 ? 25.643 -2.851 -1.574 1.00 62.16 125 ASP A C 1
ATOM 947 O O . ASP A 1 125 ? 26.485 -3.413 -2.271 1.00 62.16 125 ASP A O 1
ATOM 951 N N . VAL A 1 126 ? 24.369 -2.775 -1.961 1.00 64.69 126 VAL A N 1
ATOM 952 C CA . VAL A 1 126 ? 23.787 -3.381 -3.157 1.00 64.69 126 VAL A CA 1
ATOM 953 C C . VAL A 1 126 ? 22.831 -2.381 -3.790 1.00 64.69 126 VAL A C 1
ATOM 955 O O . VAL A 1 126 ? 21.841 -1.972 -3.184 1.00 64.69 126 VAL A O 1
ATOM 958 N N . VAL A 1 127 ? 23.092 -2.041 -5.051 1.00 71.75 127 VAL A N 1
ATOM 959 C CA . VAL A 1 127 ? 22.216 -1.192 -5.865 1.00 71.75 127 VAL A CA 1
ATOM 960 C C . VAL A 1 127 ? 21.432 -2.073 -6.847 1.00 71.75 127 VAL A C 1
ATOM 962 O O . VAL A 1 127 ? 22.059 -2.677 -7.728 1.00 71.75 127 VAL A O 1
ATOM 965 N N . PRO A 1 128 ? 20.093 -2.174 -6.721 1.00 67.38 128 PRO A N 1
ATOM 966 C CA . PRO A 1 128 ? 19.279 -2.999 -7.608 1.00 67.38 128 PRO A CA 1
ATOM 967 C C . PRO A 1 128 ? 19.171 -2.426 -9.019 1.00 67.38 128 PRO A C 1
ATOM 969 O O . PRO A 1 128 ? 19.178 -1.213 -9.217 1.00 67.38 128 PRO A O 1
ATOM 972 N N . ASP A 1 129 ? 18.985 -3.322 -9.984 1.00 69.75 129 ASP A N 1
ATOM 973 C CA . ASP A 1 129 ? 18.619 -2.976 -11.362 1.00 69.75 129 ASP A CA 1
ATOM 974 C C . ASP A 1 129 ? 17.144 -2.590 -11.466 1.00 69.75 129 ASP A C 1
ATOM 976 O O . ASP A 1 129 ? 16.779 -1.660 -12.185 1.00 69.75 129 ASP A O 1
ATOM 980 N N . ILE A 1 130 ? 16.305 -3.302 -10.707 1.00 76.38 130 ILE A N 1
ATOM 981 C CA . ILE A 1 130 ? 14.861 -3.111 -10.623 1.0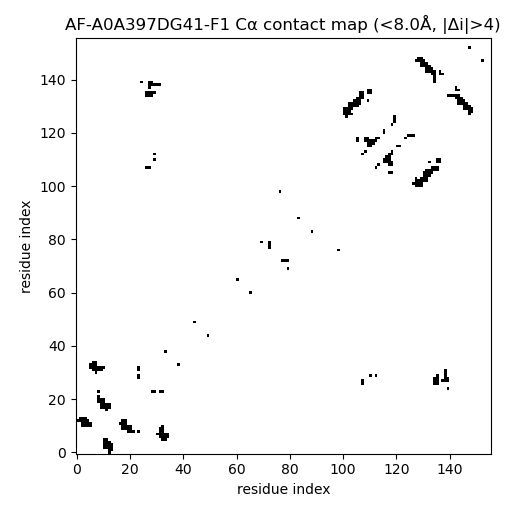0 76.38 130 ILE A CA 1
ATOM 982 C C . ILE A 1 130 ? 14.439 -3.190 -9.154 1.00 76.38 130 ILE A C 1
ATOM 984 O O . ILE A 1 130 ? 14.775 -4.136 -8.433 1.00 76.38 130 ILE A O 1
ATOM 988 N N . LEU A 1 131 ? 13.661 -2.204 -8.721 1.00 75.56 131 LEU A N 1
ATOM 989 C CA . LEU A 1 131 ? 13.095 -2.088 -7.389 1.00 75.56 131 LEU A CA 1
ATOM 990 C C . LEU A 1 131 ? 11.572 -2.170 -7.451 1.00 75.56 131 LEU A C 1
ATOM 992 O O . LEU A 1 131 ? 10.921 -1.316 -8.049 1.00 75.56 131 LEU A O 1
ATOM 996 N N . VAL A 1 132 ? 10.997 -3.163 -6.775 1.00 79.50 132 VAL A N 1
ATOM 997 C CA . VAL A 1 132 ? 9.540 -3.327 -6.673 1.00 79.50 132 VAL A CA 1
ATOM 998 C C . VAL A 1 132 ? 9.063 -2.888 -5.290 1.00 79.50 132 VAL A C 1
ATOM 1000 O O . VAL A 1 132 ? 9.560 -3.360 -4.263 1.00 79.50 132 VAL A O 1
ATOM 1003 N N . MET A 1 133 ? 8.074 -1.998 -5.262 1.00 84.12 133 MET A N 1
ATOM 1004 C CA . MET A 1 133 ? 7.554 -1.330 -4.069 1.00 84.12 133 MET A CA 1
ATOM 1005 C C . MET A 1 133 ? 6.032 -1.473 -3.971 1.00 84.12 133 MET A C 1
ATOM 1007 O O . MET A 1 133 ? 5.321 -1.406 -4.970 1.00 84.12 133 MET A O 1
ATOM 1011 N N . ALA A 1 134 ? 5.524 -1.639 -2.750 1.00 86.50 134 ALA A N 1
ATOM 1012 C CA . ALA A 1 134 ? 4.094 -1.649 -2.435 1.00 86.50 134 ALA A CA 1
ATOM 1013 C C . ALA A 1 134 ? 3.895 -1.363 -0.931 1.00 86.50 134 ALA A C 1
ATOM 1015 O O . ALA A 1 134 ? 4.754 -0.749 -0.295 1.00 86.50 134 ALA A O 1
ATOM 1016 N N . LYS A 1 135 ? 2.772 -1.817 -0.359 1.00 88.94 135 LYS A N 1
ATOM 1017 C CA . LYS A 1 135 ? 2.411 -1.741 1.069 1.00 88.94 135 LYS A CA 1
ATOM 1018 C C . LYS A 1 135 ? 2.625 -0.357 1.695 1.00 88.94 135 LYS A C 1
ATOM 1020 O O . LYS A 1 135 ? 1.743 0.496 1.614 1.00 88.94 135 LYS A O 1
ATOM 1025 N N . GLY A 1 136 ? 3.778 -0.152 2.336 1.00 86.56 136 GLY A N 1
ATOM 1026 C CA . GLY A 1 136 ? 4.124 1.067 3.061 1.00 86.56 136 GLY A CA 1
ATOM 1027 C C . GLY A 1 136 ? 4.074 2.325 2.194 1.00 86.56 136 GLY A C 1
ATOM 1028 O O . GLY A 1 136 ? 3.805 3.392 2.736 1.00 86.56 136 GLY A O 1
ATOM 1029 N N . ILE A 1 137 ? 4.222 2.189 0.868 1.00 90.44 137 ILE A N 1
ATOM 1030 C CA . ILE A 1 137 ? 4.166 3.301 -0.096 1.00 90.44 137 ILE A CA 1
ATOM 1031 C C . ILE A 1 137 ? 2.891 4.145 0.019 1.00 90.44 137 ILE A C 1
ATOM 1033 O O . ILE A 1 137 ? 2.928 5.351 -0.203 1.00 90.44 137 ILE A O 1
ATOM 1037 N N . ALA A 1 138 ? 1.769 3.525 0.391 1.00 91.81 138 ALA A N 1
ATOM 1038 C CA . ALA A 1 138 ? 0.471 4.188 0.462 1.00 91.81 138 ALA A CA 1
ATOM 1039 C C . ALA A 1 138 ? -0.272 3.919 1.772 1.00 91.81 138 ALA A C 1
ATOM 1041 O O . ALA A 1 138 ? -1.484 4.089 1.843 1.00 91.81 138 ALA A O 1
ATOM 1042 N N . ASN A 1 139 ? 0.430 3.503 2.828 1.00 93.25 139 ASN A N 1
ATOM 1043 C CA . ASN A 1 139 ? -0.135 3.335 4.169 1.00 93.25 139 ASN A CA 1
ATOM 1044 C C . ASN A 1 139 ? -1.460 2.527 4.230 1.00 93.25 139 ASN A C 1
ATOM 1046 O O . ASN A 1 139 ? -2.382 2.891 4.963 1.00 93.25 139 ASN A O 1
ATOM 1050 N N . GLY A 1 140 ? -1.582 1.456 3.438 1.00 90.38 140 GLY A N 1
ATOM 1051 C CA . GLY A 1 140 ? -2.788 0.615 3.378 1.00 90.38 140 GLY A CA 1
ATOM 1052 C C . GLY A 1 140 ? -3.759 0.909 2.234 1.00 90.38 140 GLY A C 1
ATOM 1053 O O . GLY A 1 140 ? -4.675 0.116 2.029 1.00 90.38 140 GLY A O 1
ATOM 1054 N N . TYR A 1 141 ? -3.547 1.972 1.457 1.00 92.25 141 TYR A N 1
ATOM 1055 C CA . TYR A 1 141 ? -4.278 2.184 0.207 1.00 92.25 141 TYR A CA 1
ATOM 1056 C C . TYR A 1 141 ? -3.623 1.402 -0.950 1.00 92.25 141 TYR A C 1
ATOM 1058 O O . TYR A 1 141 ? -2.403 1.215 -0.935 1.00 92.25 141 TYR A O 1
ATOM 1066 N N . PRO A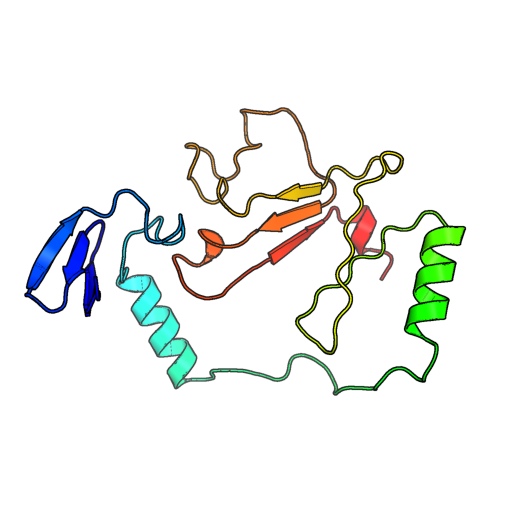 1 142 ? -4.391 0.914 -1.945 1.00 90.31 142 PRO A N 1
ATOM 1067 C CA . PRO A 1 142 ? -3.837 0.155 -3.066 1.00 90.31 142 PRO A CA 1
ATOM 1068 C C . PRO A 1 142 ? -2.913 1.020 -3.931 1.00 90.31 142 PRO A C 1
ATOM 1070 O O . PRO A 1 142 ? -3.373 1.872 -4.686 1.00 90.31 142 PRO A O 1
ATOM 1073 N N . LEU A 1 143 ? -1.605 0.798 -3.811 1.00 88.56 143 LEU A N 1
ATOM 1074 C CA . LEU A 1 143 ? -0.587 1.406 -4.660 1.00 88.56 143 LEU A CA 1
ATOM 1075 C C . LEU A 1 143 ? 0.657 0.516 -4.688 1.00 88.56 143 LEU A C 1
ATOM 1077 O O . LEU A 1 143 ? 1.091 -0.017 -3.660 1.00 88.56 143 LEU A O 1
ATOM 1081 N N . SER A 1 144 ? 1.243 0.393 -5.869 1.00 87.25 144 SER A N 1
ATOM 1082 C CA . SER A 1 144 ? 2.529 -0.251 -6.104 1.00 87.25 144 SER A CA 1
ATOM 1083 C C . SER A 1 144 ? 3.321 0.555 -7.122 1.00 87.25 144 SER A C 1
ATOM 1085 O O . SER A 1 144 ? 2.758 1.341 -7.881 1.00 87.25 144 SER A O 1
ATOM 1087 N N . ALA A 1 145 ? 4.632 0.361 -7.125 1.00 84.62 145 ALA A N 1
ATOM 1088 C CA . ALA A 1 145 ? 5.531 0.982 -8.079 1.00 84.62 145 ALA A CA 1
ATOM 1089 C C . ALA A 1 145 ? 6.669 0.021 -8.424 1.00 84.62 145 ALA A C 1
ATOM 1091 O O . ALA A 1 145 ? 7.116 -0.762 -7.583 1.00 84.62 145 ALA A O 1
ATOM 1092 N N . ILE A 1 146 ? 7.142 0.115 -9.659 1.00 85.06 146 ILE A N 1
ATOM 1093 C CA . ILE A 1 146 ? 8.371 -0.518 -10.124 1.00 85.06 146 ILE A CA 1
ATOM 1094 C C . ILE A 1 146 ? 9.277 0.622 -10.579 1.00 85.06 146 ILE A C 1
ATOM 1096 O O . ILE A 1 146 ? 8.839 1.491 -11.328 1.00 85.06 146 ILE A O 1
ATOM 1100 N N . ALA A 1 147 ? 10.508 0.640 -10.089 1.00 82.00 147 ALA A N 1
ATOM 1101 C CA . ALA A 1 147 ? 11.549 1.550 -10.543 1.00 82.00 147 ALA A CA 1
ATOM 1102 C C . ALA A 1 147 ? 12.698 0.731 -11.130 1.00 82.00 147 ALA A C 1
ATOM 1104 O O . ALA A 1 147 ? 12.972 -0.368 -10.653 1.00 82.00 147 ALA A O 1
ATOM 1105 N N . SER A 1 148 ? 13.380 1.259 -12.135 1.00 81.88 148 SER A N 1
ATOM 1106 C CA . SER A 1 148 ? 14.554 0.634 -12.747 1.00 81.88 148 SER A CA 1
ATOM 1107 C C . SER A 1 148 ? 15.628 1.676 -13.023 1.00 81.88 148 SER A C 1
ATOM 1109 O O . SER A 1 148 ? 15.349 2.876 -13.005 1.00 81.88 148 SER A O 1
ATOM 1111 N N . ARG A 1 149 ? 16.862 1.230 -13.281 1.00 75.06 149 ARG A N 1
ATOM 1112 C CA . ARG A 1 149 ? 17.906 2.122 -13.810 1.00 75.06 149 ARG A CA 1
ATOM 1113 C C . ARG A 1 149 ? 17.466 2.704 -15.155 1.00 75.06 149 ARG A C 1
ATOM 1115 O O . ARG A 1 149 ? 16.847 1.997 -15.949 1.00 75.06 149 ARG A O 1
ATOM 1122 N N . ASN A 1 150 ? 17.866 3.945 -15.428 1.00 76.94 150 ASN A N 1
ATOM 1123 C CA . ASN A 1 150 ? 17.587 4.624 -16.698 1.00 76.94 150 ASN A CA 1
ATOM 1124 C C . ASN A 1 150 ? 18.047 3.798 -17.906 1.00 76.94 150 ASN A C 1
ATOM 1126 O O . ASN A 1 150 ? 17.314 3.653 -18.871 1.00 76.94 150 ASN A O 1
ATOM 1130 N N . GLU A 1 151 ? 19.210 3.151 -17.799 1.00 74.25 151 GLU A N 1
ATOM 1131 C CA . GLU A 1 151 ? 19.783 2.281 -18.837 1.00 74.25 151 GLU A CA 1
ATOM 1132 C C . GLU A 1 151 ? 18.835 1.149 -19.283 1.00 74.25 151 GLU A C 1
ATOM 1134 O O . GLU A 1 151 ? 18.966 0.643 -20.394 1.00 74.25 151 GLU A O 1
ATOM 1139 N N . LEU A 1 152 ? 17.878 0.756 -18.431 1.00 66.62 152 LEU A N 1
ATOM 1140 C CA . LEU A 1 152 ? 16.873 -0.270 -18.724 1.00 66.62 152 LEU A CA 1
ATOM 1141 C C . LEU A 1 152 ? 15.572 0.302 -19.310 1.00 66.62 152 LEU A C 1
ATOM 1143 O O . LEU A 1 152 ? 14.828 -0.438 -19.949 1.00 66.62 152 LEU A O 1
ATOM 1147 N N . THR A 1 153 ? 15.276 1.586 -19.092 1.00 64.94 153 THR A N 1
ATOM 1148 C CA . THR A 1 153 ? 14.035 2.251 -19.540 1.00 64.94 153 THR A CA 1
ATOM 1149 C C . THR A 1 153 ? 14.220 3.177 -20.733 1.00 64.94 153 THR A C 1
ATOM 1151 O O . THR A 1 153 ? 13.266 3.387 -21.472 1.00 64.94 153 THR A O 1
ATOM 1154 N N . ASP A 1 154 ? 15.429 3.682 -20.971 1.00 62.22 154 ASP A N 1
ATOM 1155 C CA . ASP A 1 154 ? 15.742 4.619 -22.063 1.00 62.22 154 ASP A CA 1
ATOM 1156 C C . ASP A 1 154 ? 15.744 3.944 -23.454 1.00 62.22 154 ASP A C 1
ATOM 1158 O O . ASP A 1 154 ? 15.982 4.593 -24.471 1.00 62.22 154 ASP A O 1
ATOM 1162 N N . LEU A 1 155 ? 15.487 2.633 -23.505 1.00 51.78 155 LEU A N 1
ATOM 1163 C CA . LEU A 1 155 ? 15.352 1.836 -24.729 1.00 51.78 155 LEU A CA 1
ATOM 1164 C C . LEU A 1 155 ? 13.907 1.774 -25.267 1.00 51.78 155 LEU A C 1
ATOM 1166 O O . LEU A 1 155 ? 13.676 1.074 -26.255 1.00 51.78 155 LEU A O 1
ATOM 1170 N N . GLN A 1 156 ? 12.949 2.443 -24.613 1.00 43.47 156 GLN A N 1
ATOM 1171 C CA . GLN A 1 156 ? 11.523 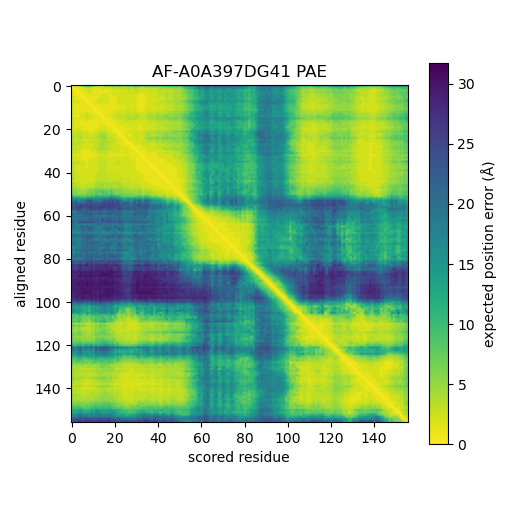2.450 -24.978 1.00 43.47 156 GLN A CA 1
ATOM 1172 C C . GLN A 1 156 ? 11.127 3.615 -25.887 1.00 43.47 156 GLN A C 1
ATOM 1174 O O . GLN A 1 156 ? 11.617 4.746 -25.673 1.00 43.47 156 GLN A O 1
#

Solvent-accessible surface area (backbone atoms only — not comparable to full-atom values): 9869 Å² total; per-residue (Å²): 140,56,76,73,48,57,49,44,62,31,35,22,32,81,87,66,52,78,42,80,50,92,48,30,86,80,48,11,23,79,77,19,32,74,38,64,74,57,52,52,52,52,53,53,40,52,73,76,59,77,78,78,88,88,64,102,71,87,80,83,77,62,92,64,48,69,60,53,51,51,51,50,24,64,76,66,76,45,90,82,83,83,72,90,87,69,85,83,89,84,90,80,90,74,94,74,93,76,72,98,64,50,71,42,79,32,40,66,41,23,68,43,66,68,79,27,61,35,53,45,61,91,74,38,103,62,85,60,47,30,42,37,41,23,35,34,78,44,45,64,47,98,49,70,50,75,48,63,45,61,90,76,56,75,81,113

Nearest PDB structures (foldseek):
  7qzj-assembly1_A  TM=6.574E-01  e=2.454E-07  Streptomyces sp. HPH0547
  7qzj-assembly1_B  TM=6.598E-01  e=6.589E-07  Streptomyces sp. HPH0547
  3i5t-assembly1_A  TM=6.806E-01  e=2.302E-06  Cereibacter sphaeroides 2.4.1
  5ti8-assembly1_A  TM=6.473E-01  e=4.741E-07  Pseudomonas sp. M1
  5lh9-assembly1_A  TM=6.571E-01  e=3.001E-05  Pseudomonas sp.

Organism: Aphanomyces astaci (NCBI:txid112090)

Secondary structure (DSSP, 8-state):
--EEEEEBTEEEETT--EEE-SSHHHHT-TT-BT-HHHHHHHHHHHHH-S----SS---PPPTTHHHHHHHHHHHTT------TTSS---------S-----EEE-TTTTTTTTSSSSTTTTTS----SEEEE-GGGGTTSS--EEEE-HHHHTT-

Radius of gyration: 20.2 Å; Cα contacts (8 Å, |Δi|>4): 171; chains: 1; bounding box: 44×36×55 Å